Protein AF-A0A662MMZ3-F1 (afdb_monomer_lite)

pLDDT: mean 93.12, std 5.31, range [69.56, 98.25]

Foldseek 3Di:
DDLVVQQPDDDDPCLVVLLCVLLVCVVVVHDDDDDDDPPNPPLSSNVSSVVVSCVVPVHDDDDDDDDPVVVVVNVVSD

Sequence (78 aa):
MKLEELFPYPFRRFQRELVESVYSA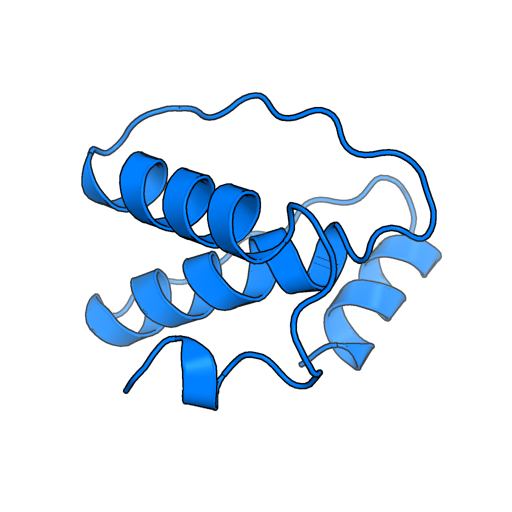LSRGEHLILNSPTGTGKTVSVLTPALLYALERGKRILYLTRTNSQQRQVILEM

Secondary structure (DSSP, 8-state):
--HHHH--SPPPTTHHHHHHHHHHHHHHT--------TTS-HHHHHHHHHHHHHHHTT-------SSHHHHHHHHH--

Structure (mmCIF, N/CA/C/O backbone):
data_AF-A0A662MMZ3-F1
#
_entry.id   AF-A0A662MMZ3-F1
#
loop_
_atom_site.group_PDB
_atom_site.id
_atom_site.type_symbol
_atom_site.label_atom_id
_atom_site.label_alt_id
_atom_site.label_comp_id
_atom_site.label_asym_id
_atom_site.label_entity_id
_atom_site.label_seq_id
_atom_site.pdbx_PDB_ins_code
_atom_site.Cartn_x
_atom_site.Cartn_y
_atom_site.Cartn_z
_atom_site.occupancy
_atom_site.B_iso_or_equiv
_atom_site.auth_seq_id
_atom_site.auth_comp_id
_atom_site.auth_asym_id
_atom_site.auth_atom_id
_atom_site.pdbx_PDB_model_num
ATOM 1 N N . MET A 1 1 ? -6.795 12.559 8.833 1.00 69.56 1 MET A N 1
ATOM 2 C CA . MET A 1 1 ? -5.556 12.533 8.034 1.00 69.56 1 MET A CA 1
ATOM 3 C C . MET A 1 1 ? -5.966 12.355 6.590 1.00 69.56 1 MET A C 1
ATOM 5 O O . MET A 1 1 ? -6.887 11.583 6.349 1.00 69.56 1 MET A O 1
ATOM 9 N N . LYS A 1 2 ? -5.386 13.108 5.661 1.00 79.69 2 LYS A N 1
ATOM 10 C CA . LYS A 1 2 ? -5.728 12.991 4.239 1.00 79.69 2 LYS A CA 1
ATOM 11 C C . LYS A 1 2 ? -4.763 12.043 3.540 1.00 79.69 2 LYS A C 1
ATOM 13 O O . LYS A 1 2 ? -3.608 11.915 3.933 1.00 79.69 2 LYS A O 1
ATOM 18 N N . LEU A 1 3 ? -5.240 11.382 2.493 1.00 81.44 3 LEU A N 1
ATOM 19 C CA . LEU A 1 3 ? -4.439 10.466 1.684 1.00 81.44 3 LEU A CA 1
ATOM 20 C C . LEU A 1 3 ? -3.198 11.166 1.101 1.00 81.44 3 LEU A C 1
ATOM 22 O O . LEU A 1 3 ? -2.109 10.601 1.095 1.00 81.44 3 LEU A O 1
ATOM 26 N N . GLU A 1 4 ? -3.362 12.415 0.665 1.00 80.06 4 GLU A N 1
ATOM 27 C CA . GLU A 1 4 ? -2.299 13.260 0.120 1.00 80.06 4 GLU A CA 1
ATOM 28 C C . GLU A 1 4 ? -1.201 13.587 1.141 1.00 80.06 4 GLU A C 1
ATOM 30 O O . GLU A 1 4 ? -0.072 13.843 0.744 1.00 80.06 4 GLU A O 1
ATOM 35 N N . GLU A 1 5 ? -1.511 13.568 2.441 1.00 85.69 5 GLU A N 1
ATOM 36 C CA . GLU A 1 5 ? -0.533 13.825 3.510 1.00 85.69 5 GLU A CA 1
ATOM 37 C C . GLU A 1 5 ? 0.369 12.608 3.756 1.00 85.69 5 GLU A C 1
ATOM 39 O O . GLU A 1 5 ? 1.500 12.757 4.209 1.00 85.69 5 GLU A O 1
ATOM 44 N N . LEU A 1 6 ? -0.125 11.404 3.456 1.00 89.50 6 LEU A N 1
ATOM 45 C CA . LEU A 1 6 ? 0.607 10.150 3.633 1.00 89.50 6 LEU A CA 1
ATOM 46 C C . LEU A 1 6 ? 1.373 9.700 2.391 1.00 89.50 6 LEU A C 1
ATOM 48 O O . LEU A 1 6 ? 2.185 8.781 2.484 1.00 89.50 6 LEU A O 1
ATOM 52 N N . PHE A 1 7 ? 1.055 10.241 1.216 1.00 93.19 7 PHE A N 1
ATOM 53 C CA . PHE A 1 7 ? 1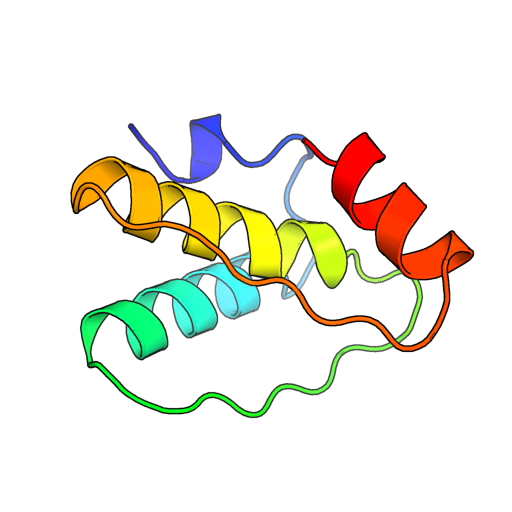.687 9.815 -0.023 1.00 93.19 7 PHE A CA 1
ATOM 54 C C . PHE A 1 7 ? 2.977 10.634 -0.238 1.00 93.19 7 PHE A C 1
ATOM 56 O O . PHE A 1 7 ? 2.895 11.833 -0.496 1.00 93.19 7 PHE A O 1
ATOM 63 N N . PRO A 1 8 ? 4.176 10.026 -0.160 1.00 91.12 8 PRO A N 1
ATOM 64 C CA . PRO A 1 8 ? 5.442 10.760 -0.034 1.00 91.12 8 PRO A CA 1
ATOM 65 C C . PRO A 1 8 ? 5.957 11.389 -1.341 1.00 91.12 8 PRO A C 1
ATOM 67 O O . PRO A 1 8 ? 7.013 12.022 -1.349 1.00 91.12 8 PRO A O 1
ATOM 70 N N . TYR A 1 9 ? 5.244 11.223 -2.458 1.00 91.75 9 TYR A N 1
ATOM 71 C CA . TYR A 1 9 ? 5.684 11.661 -3.784 1.00 91.75 9 TYR A CA 1
ATOM 72 C C . TYR A 1 9 ? 4.582 12.400 -4.552 1.00 91.75 9 TYR A C 1
ATOM 74 O O . TYR A 1 9 ? 3.396 12.173 -4.328 1.00 91.75 9 TYR A O 1
ATOM 82 N N . PRO A 1 10 ? 4.927 13.220 -5.555 1.00 92.56 10 PRO A N 1
ATOM 83 C CA . PRO A 1 10 ? 3.944 13.661 -6.534 1.00 92.56 10 PRO A CA 1
ATOM 84 C C . PRO A 1 10 ? 3.337 12.453 -7.256 1.00 92.56 10 PRO A C 1
ATOM 86 O O . PRO A 1 10 ? 4.062 11.585 -7.753 1.00 92.56 10 PRO A O 1
ATOM 89 N N . PHE A 1 11 ? 2.008 12.410 -7.340 1.00 93.31 11 PHE A N 1
ATOM 90 C CA . PHE A 1 11 ? 1.309 11.344 -8.049 1.00 93.31 11 PHE A CA 1
ATOM 91 C C . PHE A 1 11 ? 1.735 11.274 -9.516 1.00 93.31 11 PHE A C 1
ATOM 93 O O . PHE A 1 11 ? 1.713 12.266 -10.247 1.00 93.31 11 PHE A O 1
ATOM 100 N N . ARG A 1 12 ? 2.058 10.062 -9.966 1.00 93.69 12 ARG A N 1
ATOM 101 C CA . ARG A 1 12 ? 2.251 9.734 -11.381 1.00 93.69 12 ARG A CA 1
ATOM 102 C C . ARG A 1 12 ? 0.959 9.179 -11.976 1.00 93.69 12 ARG A C 1
ATOM 104 O O . ARG A 1 12 ? 0.012 8.839 -11.263 1.00 93.69 12 ARG A O 1
ATOM 111 N N . ARG A 1 13 ? 0.932 9.058 -13.306 1.00 93.12 13 ARG A N 1
ATOM 112 C CA . ARG A 1 13 ? -0.190 8.474 -14.056 1.00 93.12 13 ARG A CA 1
ATOM 113 C C . ARG A 1 13 ? -0.641 7.150 -13.413 1.00 93.12 13 ARG A C 1
ATOM 115 O O . ARG A 1 13 ? 0.200 6.311 -13.099 1.00 93.12 13 ARG A O 1
ATOM 122 N N . PHE A 1 14 ? -1.953 6.992 -13.230 1.00 92.06 14 PHE A N 1
ATOM 123 C CA . PHE A 1 14 ? -2.632 5.822 -12.642 1.00 92.06 14 PHE A CA 1
ATOM 124 C C . PHE A 1 14 ? -2.419 5.557 -11.141 1.00 92.06 14 PHE A C 1
ATOM 126 O O . PHE A 1 14 ? -3.168 4.776 -10.564 1.00 92.06 14 PHE A O 1
ATOM 133 N N . GLN A 1 15 ? -1.461 6.202 -10.464 1.00 94.88 15 GLN A N 1
ATOM 134 C CA . GLN A 1 15 ? -1.241 5.951 -9.031 1.00 94.88 15 GLN A CA 1
ATOM 135 C C . GLN A 1 15 ? -2.419 6.415 -8.171 1.00 94.88 15 GLN A C 1
ATOM 137 O O . GLN A 1 15 ? -2.787 5.721 -7.231 1.00 94.88 15 GLN A O 1
ATOM 142 N N . ARG A 1 16 ? -3.041 7.553 -8.510 1.00 93.94 16 ARG A N 1
ATOM 143 C CA . ARG A 1 16 ? -4.227 8.048 -7.793 1.00 93.94 16 ARG A CA 1
ATOM 144 C C . ARG A 1 16 ? -5.384 7.048 -7.868 1.00 93.94 16 ARG A C 1
ATOM 146 O O . ARG A 1 16 ? -5.913 6.657 -6.838 1.00 93.94 16 ARG A O 1
ATOM 153 N N . GLU A 1 17 ? -5.691 6.574 -9.072 1.00 94.06 17 GLU A N 1
ATOM 154 C CA . GLU A 1 17 ? -6.730 5.565 -9.315 1.00 94.06 17 GLU A CA 1
ATOM 155 C C . GLU A 1 17 ? -6.443 4.255 -8.567 1.00 94.06 17 GLU A C 1
ATOM 157 O O . GLU A 1 17 ? -7.337 3.673 -7.953 1.00 94.06 17 GLU A O 1
ATOM 162 N N . LEU A 1 18 ? -5.182 3.807 -8.561 1.00 95.25 18 LEU A N 1
ATOM 163 C CA . LEU A 1 18 ? -4.764 2.619 -7.819 1.00 95.25 18 LEU A CA 1
ATOM 164 C C . LEU A 1 18 ? -4.980 2.793 -6.311 1.00 95.25 18 LEU A C 1
ATOM 166 O O . LEU A 1 18 ? -5.513 1.899 -5.657 1.00 95.25 18 LEU A O 1
ATOM 170 N N . VAL A 1 19 ? -4.594 3.945 -5.766 1.00 95.75 19 VAL A N 1
ATOM 171 C CA . VAL A 1 19 ? -4.744 4.247 -4.342 1.00 95.75 19 VAL A CA 1
ATOM 172 C C . VAL A 1 19 ? -6.221 4.308 -3.937 1.00 95.75 19 VAL A C 1
ATOM 174 O O . VAL A 1 19 ? -6.613 3.701 -2.938 1.00 95.75 19 VAL A O 1
ATOM 177 N N . GLU A 1 20 ? -7.051 4.985 -4.732 1.00 95.19 20 GLU A N 1
ATOM 178 C CA . GLU A 1 20 ? -8.502 5.065 -4.531 1.00 95.19 20 GLU A CA 1
ATOM 179 C C . GLU A 1 20 ? -9.155 3.679 -4.606 1.00 95.19 20 GLU A C 1
ATOM 181 O O . GLU A 1 20 ? -9.967 3.331 -3.747 1.00 95.19 20 GLU A O 1
ATOM 186 N N . SER A 1 21 ? -8.744 2.848 -5.569 1.00 96.75 21 SER A N 1
ATOM 187 C CA . SER A 1 21 ? -9.233 1.472 -5.723 1.00 96.75 21 SER A CA 1
ATOM 188 C C . SER A 1 21 ? -8.911 0.610 -4.500 1.00 96.75 21 SER A C 1
ATOM 190 O O . SER A 1 21 ? -9.782 -0.101 -3.997 1.00 96.75 21 SER A O 1
ATOM 192 N N . VAL A 1 22 ? -7.683 0.703 -3.974 1.00 97.19 22 VAL A N 1
ATOM 193 C CA . VAL A 1 22 ? -7.265 -0.037 -2.772 1.00 97.19 22 VAL A CA 1
ATOM 194 C C . VAL A 1 22 ? -8.051 0.427 -1.546 1.00 97.19 22 VAL A C 1
ATOM 196 O O . VAL A 1 22 ? -8.606 -0.406 -0.827 1.00 97.19 22 VAL A O 1
ATOM 199 N N . TYR A 1 23 ? -8.148 1.740 -1.309 1.00 96.69 23 TYR A N 1
ATOM 200 C CA . TYR A 1 23 ? -8.899 2.270 -0.165 1.00 96.69 23 TYR A CA 1
ATOM 201 C C . TYR 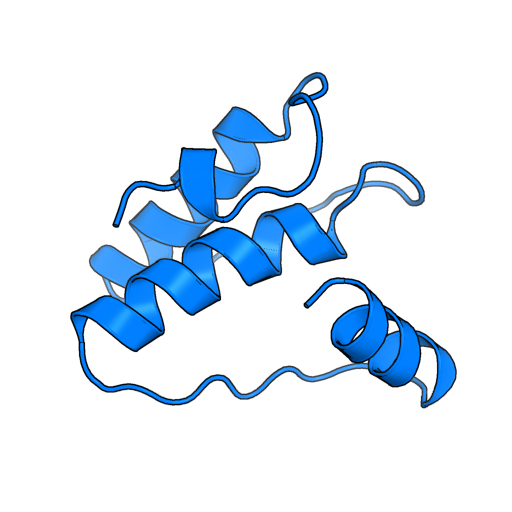A 1 23 ? -10.389 1.904 -0.243 1.00 96.69 23 TYR A C 1
ATOM 203 O O . TYR A 1 23 ? -11.008 1.556 0.767 1.00 96.69 23 TYR A O 1
ATOM 211 N N . SER A 1 24 ? -10.964 1.933 -1.448 1.00 97.56 24 SER A N 1
ATOM 212 C CA . SER A 1 24 ? -12.356 1.562 -1.682 1.00 97.56 24 SER A CA 1
ATOM 213 C C . SER A 1 24 ? -12.617 0.085 -1.382 1.00 97.56 24 SER A C 1
ATOM 215 O O . SER A 1 24 ? -13.549 -0.216 -0.638 1.00 97.56 24 SER A O 1
ATOM 217 N N . ALA A 1 25 ? -11.769 -0.824 -1.875 1.00 98.25 25 ALA A N 1
ATOM 218 C CA . ALA A 1 25 ? -11.895 -2.257 -1.606 1.00 98.25 25 ALA A CA 1
ATOM 219 C C . ALA A 1 25 ? -11.798 -2.566 -0.101 1.00 98.25 25 ALA A C 1
ATOM 221 O O . ALA A 1 25 ? -12.645 -3.271 0.447 1.00 98.25 25 ALA A O 1
ATOM 222 N N . LEU A 1 26 ? -10.832 -1.958 0.602 1.00 97.31 26 LEU A N 1
ATOM 223 C CA . LEU A 1 26 ? -10.703 -2.086 2.061 1.00 97.31 26 LEU A CA 1
ATOM 224 C C . LEU A 1 26 ? -11.941 -1.566 2.806 1.00 97.31 26 LEU A C 1
ATOM 226 O O . LEU A 1 26 ? -12.377 -2.165 3.793 1.00 97.31 26 LEU A O 1
ATOM 230 N N . SER A 1 27 ? -12.520 -0.460 2.334 1.00 97.00 27 SER A N 1
ATOM 231 C CA . SER A 1 27 ? -13.715 0.148 2.931 1.00 97.00 27 SER A CA 1
ATOM 232 C C . SER A 1 27 ? -14.977 -0.686 2.722 1.00 97.00 27 SER A C 1
ATOM 234 O O . SER A 1 27 ? -15.829 -0.708 3.608 1.00 97.00 27 SER A O 1
ATOM 236 N N . ARG A 1 28 ? -15.081 -1.398 1.594 1.00 98.12 28 ARG A N 1
ATOM 237 C CA . ARG A 1 28 ? -16.190 -2.317 1.285 1.00 98.12 28 ARG A CA 1
ATOM 238 C C . ARG A 1 28 ? -15.997 -3.724 1.861 1.00 98.12 28 ARG A C 1
ATOM 240 O O . ARG A 1 28 ? -16.942 -4.501 1.873 1.00 98.12 28 ARG A O 1
ATOM 247 N N . GLY A 1 29 ? -14.802 -4.047 2.362 1.00 97.31 29 GLY A N 1
ATOM 248 C CA . GLY A 1 29 ? -14.475 -5.393 2.843 1.00 97.31 29 GLY A CA 1
ATOM 249 C C . GLY A 1 29 ? -14.285 -6.408 1.711 1.00 97.31 29 GLY A C 1
ATOM 250 O O . GLY A 1 29 ? -14.540 -7.592 1.901 1.00 97.31 29 GLY A O 1
ATOM 251 N N . GLU A 1 30 ? -13.852 -5.944 0.540 1.00 97.88 30 GLU A N 1
ATOM 252 C CA . GLU A 1 30 ? -13.697 -6.743 -0.676 1.00 97.88 30 GLU A CA 1
ATOM 253 C C . GLU A 1 30 ? -12.239 -7.158 -0.916 1.00 97.88 30 GLU A C 1
ATOM 255 O O . GLU A 1 30 ? -11.289 -6.570 -0.388 1.00 97.88 30 GLU A O 1
ATOM 260 N N . HIS A 1 31 ? -12.051 -8.168 -1.767 1.00 97.62 31 HIS A N 1
ATOM 261 C CA . HIS A 1 31 ? -10.738 -8.548 -2.276 1.00 97.62 31 HIS A CA 1
ATOM 262 C C . HIS A 1 31 ? -10.431 -7.802 -3.576 1.00 97.62 31 HIS A C 1
ATOM 264 O O . HIS A 1 31 ? -11.230 -7.815 -4.508 1.00 97.62 31 HIS A O 1
ATOM 270 N N . LEU A 1 32 ? -9.241 -7.205 -3.658 1.00 96.88 32 LEU A N 1
ATOM 271 C CA . LEU A 1 32 ? -8.760 -6.521 -4.855 1.00 96.88 32 LEU A CA 1
ATOM 272 C C . LEU A 1 32 ? -7.608 -7.301 -5.490 1.00 96.88 32 LEU A C 1
ATOM 274 O O . LEU A 1 32 ? -6.588 -7.554 -4.848 1.00 96.88 32 LEU A O 1
ATOM 278 N N . ILE A 1 33 ? -7.751 -7.619 -6.775 1.00 96.62 33 ILE A N 1
ATOM 279 C CA . ILE A 1 33 ? -6.666 -8.127 -7.615 1.00 96.62 33 ILE A CA 1
ATOM 280 C C . ILE A 1 33 ? -6.228 -6.984 -8.523 1.00 96.62 33 ILE A C 1
ATOM 282 O O . ILE A 1 33 ? -7.034 -6.431 -9.265 1.00 96.62 33 ILE A O 1
ATOM 286 N N . LEU A 1 34 ? -4.947 -6.631 -8.467 1.00 93.19 34 LEU A N 1
ATOM 287 C CA . LEU A 1 34 ? -4.377 -5.542 -9.255 1.00 93.19 34 LEU A CA 1
ATOM 288 C C . LEU A 1 34 ? -3.114 -6.008 -9.973 1.00 93.19 34 LEU A C 1
ATOM 290 O O . LEU A 1 34 ? -2.313 -6.768 -9.424 1.00 93.19 34 LEU A O 1
ATOM 294 N N . ASN A 1 35 ? -2.915 -5.506 -11.188 1.00 92.38 35 ASN A N 1
ATOM 295 C CA . ASN A 1 35 ? -1.669 -5.659 -11.922 1.00 92.38 35 ASN A CA 1
ATOM 296 C C . ASN A 1 35 ? -1.009 -4.288 -12.072 1.00 92.38 35 ASN A C 1
ATOM 298 O O . ASN A 1 35 ? -1.646 -3.319 -12.476 1.00 92.38 35 ASN A O 1
ATOM 302 N N . SER A 1 36 ? 0.274 -4.208 -11.738 1.00 89.88 36 SER A N 1
ATOM 303 C CA . SER A 1 36 ? 1.069 -3.003 -11.925 1.00 89.88 36 SER A CA 1
ATOM 304 C C . SER A 1 36 ? 2.495 -3.404 -12.307 1.00 89.88 36 SER A C 1
ATOM 306 O O . SER A 1 36 ? 3.108 -4.186 -11.566 1.00 89.88 36 SER A O 1
ATOM 308 N N . PRO A 1 37 ? 3.023 -2.902 -13.439 1.00 90.31 37 PRO A N 1
ATOM 309 C CA . PRO A 1 37 ? 4.396 -3.156 -13.861 1.00 90.31 37 PRO A CA 1
ATOM 310 C C . PRO A 1 37 ? 5.436 -2.759 -12.806 1.00 90.31 37 PRO A C 1
ATOM 312 O O . PRO A 1 37 ? 5.174 -1.995 -11.879 1.00 90.31 37 PRO A O 1
ATOM 315 N N . THR A 1 38 ? 6.661 -3.255 -12.947 1.00 89.56 38 THR A N 1
ATOM 316 C CA . THR A 1 38 ? 7.781 -2.821 -12.100 1.00 89.56 38 THR A CA 1
ATOM 317 C C . THR A 1 38 ? 8.095 -1.337 -12.311 1.00 89.56 38 THR A C 1
ATOM 319 O O . THR A 1 38 ? 7.985 -0.829 -13.423 1.00 89.56 38 THR A O 1
ATOM 322 N N . GLY A 1 39 ? 8.515 -0.638 -11.252 1.00 87.44 39 GLY A N 1
ATOM 323 C CA . GLY A 1 39 ? 8.919 0.776 -11.325 1.00 87.44 39 GLY A CA 1
ATOM 324 C C . GLY A 1 39 ? 7.771 1.797 -11.310 1.00 87.44 39 GLY A C 1
ATOM 325 O O . GLY A 1 39 ? 8.023 2.999 -11.316 1.00 87.44 39 GLY A O 1
ATOM 326 N N . THR A 1 40 ? 6.514 1.354 -11.226 1.00 90.62 40 THR A N 1
ATOM 327 C CA . THR A 1 40 ? 5.325 2.229 -11.170 1.00 90.62 40 THR A CA 1
ATOM 328 C C . THR A 1 40 ? 5.004 2.761 -9.773 1.00 90.62 40 THR A C 1
ATOM 330 O O . THR A 1 40 ? 4.061 3.531 -9.615 1.00 90.62 40 THR A O 1
ATOM 333 N N . GLY A 1 41 ? 5.746 2.347 -8.741 1.00 92.00 41 GLY A N 1
ATOM 334 C CA . GLY A 1 41 ? 5.438 2.687 -7.348 1.00 92.00 41 GLY A CA 1
ATOM 335 C C . GLY A 1 41 ? 4.290 1.864 -6.752 1.00 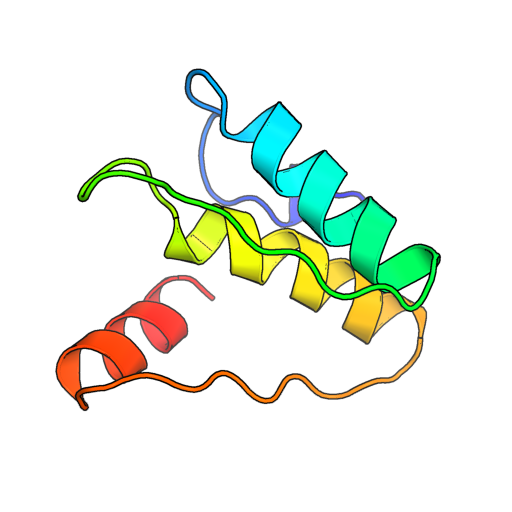92.00 41 GLY A C 1
ATOM 336 O O . GLY A 1 41 ? 3.564 2.360 -5.894 1.00 92.00 41 GLY A O 1
ATOM 337 N N . LYS A 1 42 ? 4.114 0.605 -7.187 1.00 93.75 42 LYS A N 1
ATOM 338 C CA . LYS A 1 42 ? 3.100 -0.318 -6.639 1.00 93.75 42 LYS A CA 1
ATOM 339 C C . LYS A 1 42 ? 3.141 -0.401 -5.108 1.00 93.75 42 LYS A C 1
ATOM 341 O O . LYS A 1 42 ? 2.088 -0.423 -4.485 1.00 93.75 42 LYS A O 1
ATOM 346 N N . THR A 1 43 ? 4.336 -0.449 -4.513 1.00 94.31 43 THR A N 1
ATOM 347 C CA . THR A 1 43 ? 4.507 -0.591 -3.059 1.00 94.31 43 THR A CA 1
ATOM 348 C C . THR A 1 43 ? 3.832 0.551 -2.307 1.00 94.31 43 THR A C 1
ATOM 350 O O . THR A 1 43 ? 2.871 0.299 -1.587 1.00 94.31 43 THR A O 1
ATOM 353 N N . VAL A 1 44 ? 4.257 1.796 -2.541 1.00 94.31 44 VAL A N 1
ATOM 354 C CA . VAL A 1 44 ? 3.678 2.980 -1.887 1.00 94.31 44 VAL A CA 1
ATOM 355 C C . VAL A 1 44 ? 2.198 3.167 -2.238 1.00 94.31 44 VAL A C 1
AT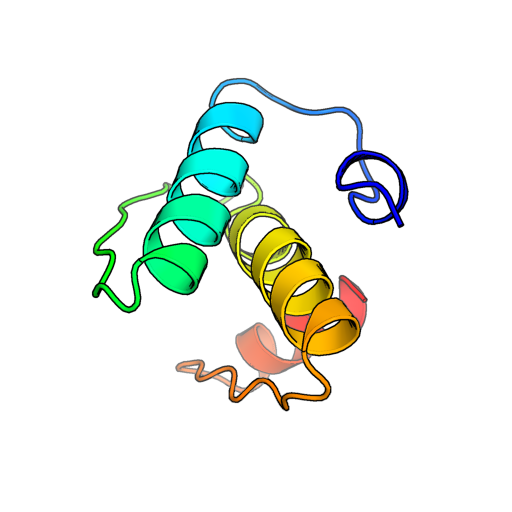OM 357 O O . VAL A 1 44 ? 1.381 3.437 -1.365 1.00 94.31 44 VAL A O 1
ATOM 360 N N . SER A 1 45 ? 1.810 2.882 -3.487 1.00 94.81 45 SER A N 1
ATOM 361 C CA . SER A 1 45 ? 0.418 3.021 -3.947 1.00 94.81 45 SER A CA 1
ATOM 362 C C . SER A 1 45 ? -0.557 2.037 -3.295 1.00 94.81 45 SER A C 1
ATOM 364 O O . SER A 1 45 ? -1.751 2.306 -3.241 1.00 94.81 45 SER A O 1
ATOM 366 N N . VAL A 1 46 ? -0.078 0.899 -2.790 1.00 95.56 46 VAL A N 1
ATOM 367 C CA . VAL A 1 46 ? -0.902 -0.047 -2.017 1.00 95.56 46 VAL A CA 1
ATOM 368 C C . VAL A 1 46 ? -0.786 0.225 -0.518 1.00 95.56 46 VAL A C 1
ATOM 370 O O . VAL A 1 46 ? -1.763 0.101 0.216 1.00 95.56 46 VAL A O 1
ATOM 373 N N . LEU A 1 47 ? 0.403 0.604 -0.053 1.00 95.25 47 LEU A N 1
ATOM 374 C CA . LEU A 1 47 ? 0.697 0.743 1.366 1.00 95.25 47 LEU A CA 1
ATOM 375 C C . LEU A 1 47 ? 0.085 2.015 1.972 1.00 95.25 47 LEU A C 1
ATOM 377 O O . LEU A 1 47 ? -0.496 1.940 3.050 1.00 95.25 47 LEU A O 1
ATOM 381 N N . THR A 1 48 ? 0.132 3.152 1.272 1.00 95.62 48 THR A N 1
ATOM 382 C CA . THR A 1 48 ? -0.470 4.420 1.722 1.00 95.62 48 THR A CA 1
ATOM 383 C C . THR A 1 48 ? -1.973 4.307 2.038 1.00 95.62 48 THR A C 1
ATOM 385 O O . THR A 1 48 ? -2.358 4.631 3.165 1.00 95.62 48 THR A O 1
ATOM 388 N N . PRO A 1 49 ? -2.848 3.825 1.129 1.00 96.19 49 PRO A N 1
ATOM 389 C CA . PRO A 1 49 ? -4.273 3.674 1.440 1.00 96.19 49 PRO A CA 1
ATOM 390 C C . PRO A 1 49 ? -4.540 2.619 2.518 1.00 96.19 49 PRO A C 1
ATOM 392 O O . PRO A 1 49 ? -5.463 2.784 3.316 1.00 96.19 49 PRO A O 1
ATOM 395 N N . ALA A 1 50 ? -3.730 1.556 2.580 1.00 96.44 50 ALA A N 1
ATOM 396 C CA . ALA A 1 50 ? -3.838 0.555 3.635 1.00 96.44 50 ALA A CA 1
ATOM 397 C C . ALA A 1 50 ? -3.501 1.143 5.015 1.00 96.44 50 ALA A C 1
ATOM 399 O O . ALA A 1 50 ? -4.218 0.870 5.980 1.00 96.44 50 ALA A O 1
ATOM 400 N N . LEU A 1 51 ? -2.459 1.979 5.107 1.00 95.69 51 LEU A N 1
ATOM 401 C CA . LEU A 1 51 ? -2.080 2.684 6.334 1.00 95.69 51 LEU A CA 1
ATOM 402 C C . LEU A 1 51 ? -3.147 3.676 6.766 1.00 95.69 51 LEU A C 1
ATOM 404 O O . LEU A 1 51 ? -3.527 3.661 7.935 1.00 95.69 51 LEU A O 1
ATOM 408 N N . LEU A 1 52 ? -3.678 4.476 5.839 1.00 95.81 52 LEU A N 1
ATOM 409 C CA . LEU A 1 52 ? -4.775 5.390 6.144 1.00 95.81 52 LEU A CA 1
ATOM 410 C C . LEU A 1 52 ? -5.964 4.633 6.748 1.00 95.81 52 LEU A C 1
ATOM 412 O O . LEU A 1 52 ? -6.421 4.955 7.844 1.00 95.81 52 LEU A O 1
ATOM 416 N N . TYR A 1 53 ? -6.411 3.575 6.068 1.00 96.62 53 TYR A N 1
ATOM 417 C CA . TYR A 1 53 ? -7.521 2.743 6.524 1.00 96.62 53 TYR A CA 1
ATOM 418 C C . TYR A 1 53 ? -7.259 2.119 7.902 1.00 96.62 53 TYR A C 1
ATOM 420 O O . TYR A 1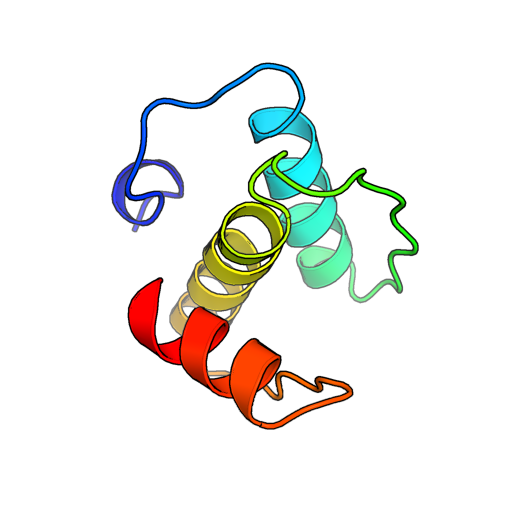 53 ? -8.164 2.060 8.740 1.00 96.62 53 TYR A O 1
ATOM 428 N N . ALA A 1 54 ? -6.032 1.646 8.139 1.00 96.56 54 ALA A N 1
ATOM 429 C CA . ALA A 1 54 ? -5.639 1.026 9.395 1.00 96.56 54 ALA A CA 1
ATOM 430 C C . ALA A 1 54 ? -5.622 2.029 10.555 1.00 96.56 54 ALA A C 1
ATOM 432 O O . ALA A 1 54 ? -6.182 1.730 11.609 1.00 96.56 54 ALA A O 1
ATOM 433 N N . LEU A 1 55 ? -5.052 3.220 10.350 1.00 95.12 55 LEU A N 1
ATOM 434 C CA . LEU A 1 55 ? -5.004 4.287 11.353 1.00 95.12 55 LEU A CA 1
ATOM 435 C C . LEU A 1 55 ? -6.405 4.782 11.723 1.00 95.12 55 LEU A C 1
ATOM 437 O O . LEU A 1 55 ? -6.715 4.902 12.904 1.00 95.12 55 LEU A O 1
ATOM 441 N N . GLU A 1 56 ? -7.277 4.994 10.735 1.00 95.69 56 GLU A N 1
ATOM 442 C CA . GLU A 1 56 ? -8.661 5.439 10.959 1.00 95.69 56 GLU A CA 1
ATOM 443 C C . GLU A 1 56 ? -9.501 4.446 11.773 1.00 95.69 56 GLU A C 1
ATOM 445 O O . GLU A 1 56 ? -10.489 4.833 12.392 1.00 95.69 56 GLU A O 1
ATOM 450 N N . ARG A 1 57 ? -9.146 3.156 11.746 1.00 96.75 57 ARG A N 1
ATOM 451 C CA . ARG A 1 57 ? -9.951 2.067 12.327 1.00 96.75 57 ARG A CA 1
ATOM 452 C C . ARG A 1 57 ? -9.227 1.285 13.421 1.00 96.75 57 ARG A C 1
ATOM 454 O O . ARG A 1 57 ? -9.725 0.240 13.831 1.00 96.75 57 ARG A O 1
ATOM 461 N N . GLY A 1 58 ? -8.052 1.741 13.861 1.00 97.12 58 GLY A N 1
ATOM 462 C CA . GLY A 1 58 ? -7.245 1.051 14.872 1.00 97.12 58 GLY A CA 1
ATOM 463 C C . GLY A 1 58 ? -6.845 -0.379 14.478 1.00 97.12 58 GLY A C 1
ATOM 464 O O . GLY A 1 58 ? -6.822 -1.270 15.326 1.00 97.12 58 GLY A O 1
ATOM 465 N N . LYS A 1 59 ? -6.575 -0.631 13.191 1.00 97.25 59 LYS A N 1
ATOM 466 C CA . LYS A 1 59 ? -6.189 -1.955 12.670 1.00 97.25 59 LYS A CA 1
ATOM 467 C C . LYS A 1 59 ? -4.673 -2.077 12.490 1.00 97.25 59 LYS A C 1
ATOM 469 O O . LYS A 1 59 ? -3.939 -1.095 12.510 1.00 97.25 59 LYS A O 1
ATOM 474 N N . ARG A 1 60 ? -4.206 -3.311 12.277 1.00 96.44 60 ARG A N 1
ATOM 475 C CA . ARG A 1 60 ? -2.814 -3.631 11.917 1.00 96.44 60 ARG A CA 1
ATOM 476 C C . ARG A 1 60 ? -2.734 -4.119 10.473 1.00 96.44 60 ARG A C 1
ATOM 478 O O . ARG A 1 60 ? -3.673 -4.748 9.988 1.00 96.44 60 ARG A O 1
ATOM 485 N N . ILE A 1 61 ? -1.606 -3.859 9.816 1.00 96.19 61 ILE A N 1
ATOM 486 C CA . ILE A 1 61 ? -1.327 -4.308 8.447 1.00 96.19 61 ILE A CA 1
ATOM 487 C C . ILE A 1 61 ? -0.415 -5.528 8.500 1.00 96.19 61 ILE A C 1
ATOM 489 O O . ILE A 1 61 ? 0.651 -5.482 9.109 1.00 96.19 61 ILE A O 1
ATOM 493 N N . LEU A 1 62 ? -0.817 -6.600 7.820 1.00 96.69 62 LEU A N 1
ATOM 494 C CA . LEU A 1 62 ? 0.059 -7.718 7.491 1.00 96.69 62 LEU A CA 1
ATOM 495 C C . LEU A 1 62 ? 0.460 -7.595 6.019 1.00 96.69 62 LEU A C 1
ATOM 497 O O . LEU A 1 62 ? -0.370 -7.797 5.135 1.00 96.69 62 LEU A O 1
ATOM 501 N N . TYR A 1 63 ? 1.721 -7.252 5.760 1.00 95.69 63 TYR A N 1
ATOM 502 C CA . TYR A 1 63 ? 2.250 -7.116 4.403 1.00 95.69 63 TYR A CA 1
ATOM 503 C C . TYR A 1 63 ? 3.116 -8.329 4.057 1.00 95.69 63 TYR A C 1
ATOM 505 O O . TYR A 1 63 ? 4.180 -8.531 4.639 1.00 95.69 63 TYR A O 1
ATOM 513 N N . LEU A 1 64 ? 2.663 -9.143 3.105 1.00 95.94 64 LEU A N 1
ATOM 514 C CA . LEU A 1 64 ? 3.360 -10.357 2.687 1.00 95.94 64 LEU A CA 1
ATOM 515 C C . LEU A 1 64 ? 4.190 -10.085 1.430 1.00 95.94 64 LEU A C 1
ATOM 517 O O . LEU A 1 64 ? 3.701 -9.512 0.457 1.00 95.94 64 LEU A O 1
ATOM 521 N N . THR A 1 65 ? 5.449 -10.516 1.439 1.00 94.88 65 THR A N 1
ATOM 522 C CA . THR A 1 65 ? 6.353 -10.420 0.284 1.00 94.88 65 THR A CA 1
ATOM 523 C C . THR A 1 65 ? 7.019 -11.760 0.013 1.00 94.88 65 THR A C 1
ATOM 525 O O . THR A 1 65 ? 7.012 -12.647 0.863 1.00 94.88 65 THR A O 1
ATOM 528 N N . ARG A 1 66 ? 7.589 -11.926 -1.186 1.00 95.88 66 ARG A N 1
ATOM 529 C CA . ARG A 1 66 ? 8.271 -13.170 -1.564 1.00 95.88 66 ARG A CA 1
ATOM 530 C C . ARG A 1 66 ? 9.694 -13.233 -1.011 1.00 95.88 66 ARG A C 1
ATOM 532 O O . ARG A 1 66 ? 10.192 -14.326 -0.771 1.00 95.88 66 ARG A O 1
ATOM 539 N N . THR A 1 67 ? 10.373 -12.091 -0.874 1.00 95.69 67 THR A N 1
ATOM 540 C CA . THR A 1 67 ? 11.792 -12.036 -0.491 1.00 95.69 67 THR A CA 1
ATOM 541 C C . THR A 1 67 ? 12.076 -10.957 0.551 1.00 95.69 67 THR A C 1
ATOM 543 O O . THR A 1 67 ? 11.422 -9.916 0.589 1.00 95.69 67 THR A O 1
ATOM 546 N N . ASN A 1 68 ? 13.144 -11.149 1.330 1.00 94.75 68 ASN A N 1
ATOM 547 C CA . ASN A 1 68 ? 13.599 -10.175 2.332 1.00 94.75 68 ASN A CA 1
ATOM 548 C C . ASN A 1 68 ? 13.936 -8.802 1.723 1.00 94.75 68 ASN A C 1
ATOM 550 O O . ASN A 1 68 ? 13.731 -7.772 2.358 1.00 94.75 68 ASN A O 1
ATOM 554 N N . SER A 1 69 ? 14.426 -8.764 0.478 1.00 91.88 69 SER A N 1
ATOM 555 C CA . SER A 1 69 ? 14.692 -7.503 -0.230 1.00 91.88 69 SER A CA 1
ATOM 556 C C . SER A 1 69 ? 13.402 -6.722 -0.503 1.00 91.88 69 SER A C 1
ATOM 558 O O . SER A 1 69 ? 13.373 -5.509 -0.308 1.00 91.88 69 SER A O 1
ATOM 560 N N . GLN A 1 70 ? 12.320 -7.411 -0.880 1.00 91.75 70 GLN A N 1
ATOM 561 C CA . GLN A 1 70 ? 11.009 -6.785 -1.067 1.00 91.75 70 GLN A CA 1
ATOM 562 C C . GLN A 1 70 ? 10.422 -6.306 0.262 1.00 91.75 70 GLN A C 1
ATOM 564 O O . GLN A 1 70 ? 9.888 -5.203 0.318 1.00 91.75 70 GLN A O 1
ATOM 569 N N . GLN A 1 71 ? 10.565 -7.089 1.336 1.00 93.56 71 GLN A N 1
ATOM 570 C CA . GLN A 1 71 ? 10.169 -6.661 2.680 1.00 93.56 71 GLN A CA 1
ATOM 571 C C . GLN A 1 71 ? 10.911 -5.389 3.104 1.00 93.56 71 GLN A C 1
ATOM 573 O O . GLN A 1 71 ? 10.294 -4.455 3.609 1.00 93.56 71 GLN A O 1
ATOM 578 N N . ARG A 1 72 ? 12.225 -5.322 2.865 1.00 93.19 72 ARG A N 1
ATOM 579 C CA . ARG A 1 72 ? 13.023 -4.135 3.186 1.00 93.19 72 ARG A CA 1
ATOM 580 C C . ARG A 1 72 ? 12.528 -2.899 2.439 1.00 93.19 72 ARG A C 1
ATOM 582 O O . ARG A 1 72 ? 12.483 -1.836 3.041 1.00 93.19 72 ARG A O 1
ATOM 589 N N . GLN A 1 73 ? 12.121 -3.037 1.173 1.00 91.00 73 GLN A N 1
ATOM 590 C CA . GLN A 1 73 ? 11.561 -1.917 0.413 1.00 91.00 73 GLN A CA 1
ATOM 591 C C . GLN A 1 73 ? 10.312 -1.343 1.087 1.00 91.00 73 GLN A C 1
ATOM 593 O O . GLN A 1 73 ? 10.181 -0.134 1.172 1.00 91.00 73 GLN A O 1
ATOM 598 N N . VAL A 1 74 ? 9.418 -2.191 1.601 1.00 92.12 74 VAL A N 1
ATOM 599 C CA . VAL A 1 74 ? 8.199 -1.744 2.302 1.00 92.12 74 VAL A CA 1
ATOM 600 C C . VAL A 1 74 ? 8.545 -0.897 3.527 1.00 92.12 74 VAL A C 1
ATOM 602 O O . VAL A 1 74 ? 7.907 0.121 3.754 1.00 92.12 74 VAL A O 1
ATOM 605 N N . ILE A 1 75 ? 9.574 -1.299 4.278 1.00 91.00 75 ILE A N 1
ATOM 606 C CA . ILE A 1 75 ? 10.047 -0.586 5.475 1.00 91.00 75 ILE A CA 1
ATOM 607 C C . ILE A 1 75 ? 10.720 0.747 5.121 1.00 91.00 75 ILE A C 1
ATOM 609 O O . ILE A 1 75 ? 10.766 1.628 5.957 1.00 91.00 75 ILE A O 1
ATOM 613 N N . LEU A 1 76 ? 11.280 0.904 3.920 1.00 90.00 76 LEU A N 1
ATOM 614 C CA . LEU A 1 76 ? 11.916 2.162 3.503 1.00 90.00 76 LEU A CA 1
ATOM 615 C C . LEU A 1 76 ? 10.921 3.194 2.959 1.00 90.00 76 LEU A C 1
ATOM 617 O O . LEU A 1 76 ? 11.245 4.375 2.895 1.00 90.00 76 LEU A O 1
ATOM 621 N N . GLU A 1 77 ? 9.748 2.747 2.516 1.00 86.31 77 GLU A N 1
ATOM 622 C CA . GLU A 1 77 ? 8.696 3.605 1.954 1.00 86.31 77 GLU A CA 1
ATOM 623 C C . GLU A 1 77 ? 7.779 4.200 3.045 1.00 86.31 77 GLU A C 1
ATOM 625 O O . GLU A 1 77 ? 6.863 4.954 2.715 1.00 86.31 77 GLU A O 1
ATOM 630 N N . MET A 1 78 ? 8.001 3.857 4.323 1.00 71.12 78 MET A N 1
ATOM 631 C CA . MET A 1 78 ? 7.275 4.347 5.507 1.00 71.12 78 MET A CA 1
ATOM 632 C C . MET A 1 78 ? 8.212 4.639 6.668 1.00 71.12 78 MET A C 1
ATOM 634 O O . MET A 1 78 ? 7.881 5.559 7.445 1.00 71.12 78 MET A O 1
#

Radius of gyration: 12.14 Å; chains: 1; bounding box: 31×27×29 Å